Protein AF-A0A2E8CZQ0-F1 (afdb_monomer_lite)

Radius of gyration: 16.83 Å; chains: 1; bounding box: 40×36×44 Å

pLDDT: mean 77.82, std 23.92, range [21.58, 97.25]

Sequence (139 aa):
KIWGGGRDVKMARDLGLERFHAQPKWEIPAERVLERLPRASAIIVDQSEPFLGLAERRLERFATRVTLVQARLQDDWSDGLTRQPTSIVSMSAIHHLDPHEKTRLYLQAFDCLDEQGLFVNGDKVRDSDTDKYLTYLQN

Structure (mmCIF, N/CA/C/O backbone):
data_AF-A0A2E8CZQ0-F1
#
_entry.id   AF-A0A2E8CZQ0-F1
#
loop_
_atom_site.group_PDB
_atom_site.id
_atom_site.type_symbol
_atom_site.label_atom_id
_atom_site.label_alt_id
_atom_site.label_comp_id
_atom_site.label_asym_id
_atom_site.label_entity_id
_atom_site.label_seq_id
_atom_site.pdbx_PDB_ins_code
_atom_site.Cartn_x
_atom_site.Cartn_y
_atom_site.Cartn_z
_atom_site.occupancy
_atom_site.B_iso_or_equiv
_atom_site.auth_seq_id
_atom_site.auth_comp_id
_atom_site.auth_asym_id
_atom_site.auth_atom_id
_atom_site.pdbx_PDB_model_num
ATOM 1 N N . LYS A 1 1 ? -13.766 1.548 -16.956 1.00 37.75 1 LYS A N 1
ATOM 2 C CA . LYS A 1 1 ? -13.095 1.390 -18.274 1.00 37.75 1 LYS A CA 1
ATOM 3 C C . LYS A 1 1 ? -13.388 2.592 -19.168 1.00 37.75 1 LYS A C 1
ATOM 5 O O . LYS A 1 1 ? -14.455 2.601 -19.756 1.00 37.75 1 LYS A O 1
ATOM 10 N N . ILE A 1 2 ? -12.456 3.545 -19.279 1.00 25.97 2 ILE A N 1
ATOM 11 C CA . ILE A 1 2 ? -12.127 4.290 -20.511 1.00 25.97 2 ILE A CA 1
ATOM 12 C C . ILE A 1 2 ? -10.696 4.831 -20.318 1.00 25.97 2 ILE A C 1
ATOM 14 O O . ILE A 1 2 ? -10.431 5.465 -19.302 1.00 25.97 2 ILE A O 1
ATOM 18 N N . TRP A 1 3 ? -9.783 4.549 -21.248 1.00 33.19 3 TRP A N 1
ATOM 19 C CA . TRP A 1 3 ? -8.500 5.250 -21.393 1.00 33.19 3 TRP A CA 1
ATOM 20 C C . TRP A 1 3 ? -8.633 6.175 -22.605 1.00 33.19 3 TRP A C 1
ATOM 22 O O . TRP A 1 3 ? -9.090 5.732 -23.657 1.00 33.19 3 TRP A O 1
ATOM 32 N N . GLY A 1 4 ? -8.241 7.441 -22.464 1.00 22.95 4 GLY A N 1
ATOM 33 C CA . GLY A 1 4 ? -8.238 8.420 -23.548 1.00 22.95 4 GLY A CA 1
ATOM 34 C C . GLY A 1 4 ? -7.047 9.359 -23.413 1.00 22.95 4 GLY A C 1
ATOM 35 O O . GLY A 1 4 ? -6.956 10.110 -22.447 1.00 22.95 4 GLY A O 1
ATOM 36 N N . GLY A 1 5 ? -6.131 9.297 -24.382 1.00 34.81 5 GLY A N 1
ATOM 37 C CA . GLY A 1 5 ? -5.103 10.311 -24.583 1.00 34.81 5 GLY A CA 1
ATOM 38 C C . GLY A 1 5 ? -5.740 11.605 -25.087 1.00 34.81 5 GLY A C 1
ATOM 39 O O . GLY A 1 5 ? -6.498 11.602 -26.054 1.00 34.81 5 GLY A O 1
ATOM 40 N N . GLY A 1 6 ? -5.436 12.711 -24.418 1.00 21.58 6 GLY A N 1
ATOM 41 C CA . GLY A 1 6 ? -5.960 14.033 -24.728 1.00 21.58 6 GLY A CA 1
ATOM 42 C C . GLY A 1 6 ? -5.473 15.025 -23.682 1.00 21.58 6 GLY A C 1
ATOM 43 O O . GLY A 1 6 ? -5.487 14.738 -22.491 1.00 21.58 6 GLY A O 1
ATOM 44 N N . ARG A 1 7 ? -4.967 16.160 -24.153 1.00 30.22 7 ARG A N 1
ATOM 45 C CA . ARG A 1 7 ? -4.429 17.268 -23.359 1.00 30.22 7 ARG A CA 1
ATOM 46 C C . ARG A 1 7 ? -5.432 17.738 -22.291 1.00 30.22 7 ARG A C 1
ATOM 48 O O . ARG A 1 7 ? -6.619 17.828 -22.578 1.00 30.22 7 ARG A O 1
ATOM 55 N N . ASP A 1 8 ? -4.889 18.088 -21.125 1.00 28.84 8 ASP A N 1
ATOM 56 C CA . ASP A 1 8 ? -5.515 18.748 -19.970 1.00 28.84 8 ASP A CA 1
ATOM 57 C C . ASP A 1 8 ? -6.692 18.044 -19.267 1.00 28.84 8 ASP A C 1
ATOM 59 O O . ASP A 1 8 ? -7.844 18.124 -19.682 1.00 28.84 8 ASP A O 1
ATOM 63 N N . VAL A 1 9 ? -6.417 17.530 -18.058 1.00 22.58 9 VAL A N 1
ATOM 64 C CA . VAL A 1 9 ? -7.378 17.565 -16.943 1.00 22.58 9 VAL A CA 1
ATOM 65 C C . VAL A 1 9 ? -6.714 18.267 -15.760 1.00 22.58 9 VAL A C 1
ATOM 67 O O . VAL A 1 9 ? -5.707 17.820 -15.213 1.00 22.58 9 VAL A O 1
ATOM 70 N N . LYS A 1 10 ? -7.291 19.416 -15.403 1.00 24.84 10 LYS A N 1
ATOM 71 C CA . LYS A 1 10 ? -6.956 20.230 -14.236 1.00 24.84 10 LYS A CA 1
ATOM 72 C C . LYS A 1 10 ? -7.671 19.726 -12.975 1.00 24.84 10 LYS A C 1
ATOM 74 O O . LYS A 1 10 ? -8.756 19.169 -13.055 1.00 24.84 10 LYS A O 1
ATOM 79 N N . MET A 1 11 ? -7.111 20.167 -11.845 1.00 22.98 11 MET A N 1
ATOM 80 C CA . MET A 1 11 ? -7.715 20.367 -10.516 1.00 22.98 11 MET A CA 1
ATOM 81 C C . MET A 1 11 ? -7.647 19.209 -9.514 1.00 22.98 11 MET A C 1
ATOM 83 O O . MET A 1 11 ? -8.634 18.556 -9.208 1.00 22.98 11 MET A O 1
ATOM 87 N N . ALA A 1 12 ? -6.507 19.142 -8.823 1.00 25.86 12 ALA A N 1
ATOM 88 C CA . ALA A 1 12 ? -6.499 18.968 -7.373 1.00 25.86 12 ALA A CA 1
ATOM 89 C C . ALA A 1 12 ? -6.867 20.313 -6.703 1.00 25.86 12 ALA A C 1
ATOM 91 O O . ALA A 1 12 ? -6.014 21.017 -6.171 1.00 25.86 12 ALA A O 1
ATOM 92 N N . ARG A 1 13 ? -8.132 20.733 -6.806 1.00 24.02 13 ARG A N 1
ATOM 93 C CA . ARG A 1 13 ? -8.710 21.770 -5.937 1.00 24.02 13 ARG A CA 1
ATOM 94 C C . ARG A 1 13 ? -9.643 21.026 -4.992 1.00 24.02 13 ARG A C 1
ATOM 96 O O . ARG A 1 13 ? -10.722 20.658 -5.422 1.00 24.02 13 ARG A O 1
ATOM 103 N N . ASP A 1 14 ? -9.110 20.670 -3.821 1.00 27.30 14 ASP A N 1
ATOM 104 C CA . ASP A 1 14 ? -9.825 20.460 -2.537 1.00 27.30 14 ASP A CA 1
ATOM 105 C C . ASP A 1 14 ? -9.027 19.620 -1.526 1.00 27.30 14 ASP A C 1
ATOM 107 O O . ASP A 1 14 ? -9.400 19.512 -0.361 1.00 27.30 14 ASP A O 1
ATOM 111 N N . LEU A 1 15 ? -7.844 19.125 -1.895 1.00 31.38 15 LEU A N 1
ATOM 112 C CA . LEU A 1 15 ? -6.842 18.708 -0.917 1.00 31.38 15 LEU A CA 1
ATOM 113 C C . LEU A 1 15 ? -5.855 19.862 -0.760 1.00 31.38 15 LEU A C 1
ATOM 115 O O . LEU A 1 15 ? -4.986 20.018 -1.609 1.00 31.38 15 LEU A O 1
ATOM 119 N N . GLY A 1 16 ? -6.015 20.700 0.269 1.00 25.72 16 GLY A N 1
ATOM 120 C CA . GLY A 1 16 ? -5.163 21.863 0.574 1.00 25.72 16 GLY A CA 1
ATOM 121 C C . GLY A 1 16 ? -3.678 21.529 0.799 1.00 25.72 16 GLY A C 1
ATOM 122 O O . GLY A 1 16 ? -3.159 21.642 1.906 1.00 25.72 16 GLY A O 1
ATOM 123 N N . LEU A 1 17 ? -2.986 21.106 -0.255 1.00 32.47 17 LEU A N 1
ATOM 124 C CA . LEU A 1 17 ? -1.580 20.729 -0.305 1.00 32.47 17 LEU A CA 1
ATOM 125 C C . LEU A 1 17 ? -0.850 21.729 -1.211 1.00 32.47 17 LEU A C 1
ATOM 127 O O . LEU A 1 17 ? -0.395 21.403 -2.300 1.00 32.47 17 LEU A O 1
ATOM 131 N N . GLU A 1 18 ? -0.721 22.972 -0.744 1.00 28.02 18 GLU A N 1
ATOM 132 C CA . GLU A 1 18 ? 0.014 24.050 -1.433 1.00 28.02 18 GLU A CA 1
ATOM 133 C C . GLU A 1 18 ? 1.550 23.909 -1.368 1.00 28.02 18 GLU A C 1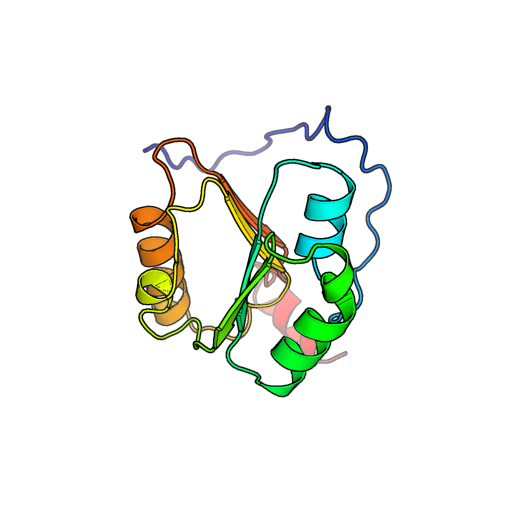
ATOM 135 O O . GLU A 1 18 ? 2.288 24.847 -1.662 1.00 28.02 18 GLU A O 1
ATOM 140 N N . ARG A 1 19 ? 2.086 22.750 -0.976 1.00 30.36 19 ARG A N 1
ATOM 141 C CA . ARG A 1 19 ? 3.536 22.542 -0.894 1.00 30.36 19 ARG A CA 1
ATOM 142 C C . ARG A 1 19 ? 3.929 21.215 -1.518 1.00 30.36 19 ARG A C 1
ATOM 144 O O . ARG A 1 19 ? 3.842 20.169 -0.882 1.00 30.36 19 ARG A O 1
ATOM 151 N N . PHE A 1 20 ? 4.432 21.284 -2.749 1.00 30.25 20 PHE A N 1
ATOM 152 C CA . PHE A 1 20 ? 5.211 20.206 -3.348 1.00 30.25 20 PHE A CA 1
ATOM 153 C C . PHE A 1 20 ? 6.573 20.157 -2.640 1.00 30.25 20 PHE A C 1
ATOM 155 O O . PHE A 1 20 ? 7.523 20.838 -3.017 1.00 30.25 20 PHE A O 1
ATOM 162 N N . HIS A 1 21 ? 6.640 19.418 -1.534 1.00 29.72 21 HIS A N 1
ATOM 163 C CA . HIS A 1 21 ? 7.900 19.065 -0.889 1.00 29.72 21 HIS A CA 1
ATOM 164 C C . HIS A 1 21 ? 8.385 17.771 -1.538 1.00 29.72 21 HIS A C 1
ATOM 166 O O . HIS A 1 21 ? 7.680 16.763 -1.456 1.00 29.72 21 HIS A O 1
ATOM 172 N N . ALA A 1 22 ? 9.563 17.792 -2.169 1.00 30.69 22 ALA A N 1
ATOM 173 C CA . ALA A 1 22 ? 10.263 16.568 -2.541 1.00 30.69 22 ALA A CA 1
ATOM 174 C C . ALA A 1 22 ? 10.443 15.744 -1.261 1.00 30.69 22 ALA A C 1
ATOM 176 O O . ALA A 1 22 ? 11.193 16.131 -0.365 1.00 30.69 22 ALA A O 1
ATOM 177 N N . GLN A 1 23 ? 9.657 14.678 -1.127 1.00 38.69 23 GLN A N 1
ATOM 178 C CA . GLN A 1 23 ? 9.641 13.883 0.090 1.00 38.69 23 GLN A CA 1
ATOM 179 C C . GLN A 1 23 ? 10.989 13.153 0.176 1.00 38.69 23 GLN A C 1
ATOM 181 O O . GLN A 1 23 ? 11.386 12.504 -0.800 1.00 38.69 23 GLN A O 1
ATOM 186 N N . PRO A 1 24 ? 11.727 13.240 1.296 1.00 36.78 24 PRO A N 1
ATOM 187 C CA . PRO A 1 24 ? 12.849 12.339 1.507 1.00 36.78 24 PRO A CA 1
ATOM 188 C C . PRO A 1 24 ? 12.330 10.899 1.401 1.00 36.78 24 PRO A C 1
ATOM 190 O O . PRO A 1 24 ? 11.212 10.625 1.834 1.00 36.78 24 PRO A O 1
ATOM 193 N N . LYS A 1 25 ? 13.147 9.971 0.877 1.00 47.53 25 LYS A N 1
ATOM 194 C CA . LYS A 1 25 ? 12.822 8.533 0.693 1.00 47.53 25 LYS A CA 1
ATOM 195 C C . LYS A 1 25 ? 12.280 7.815 1.951 1.00 47.53 25 LYS A C 1
ATOM 197 O O . LYS A 1 25 ? 11.928 6.647 1.885 1.00 47.53 25 LYS A O 1
ATOM 202 N N . TRP A 1 26 ? 12.250 8.501 3.089 1.00 47.78 26 TRP A N 1
ATOM 203 C CA . TRP A 1 26 ? 11.970 7.995 4.423 1.00 47.78 26 TRP A CA 1
ATOM 204 C C . TRP A 1 26 ? 10.668 8.541 5.030 1.00 47.78 26 TRP A C 1
ATOM 206 O O . TRP A 1 26 ? 10.317 8.131 6.134 1.00 47.78 26 TRP A O 1
ATOM 216 N N . GLU A 1 27 ? 9.971 9.492 4.390 1.00 58.16 27 GLU A N 1
ATOM 217 C CA . GLU A 1 27 ? 8.649 9.933 4.861 1.00 58.16 27 GLU A CA 1
ATOM 218 C C . GLU A 1 27 ? 7.589 8.919 4.429 1.00 58.16 27 GLU A C 1
ATOM 220 O O . GLU A 1 27 ? 7.420 8.650 3.244 1.00 58.16 27 GLU A O 1
ATOM 225 N N . ILE A 1 28 ? 6.903 8.324 5.407 1.00 65.88 28 ILE A N 1
ATOM 226 C CA . ILE A 1 28 ? 5.907 7.282 5.167 1.00 65.88 28 ILE A CA 1
ATOM 227 C C . ILE A 1 28 ? 4.578 7.986 4.872 1.00 65.88 28 ILE A C 1
ATOM 229 O O . ILE A 1 28 ? 4.021 8.597 5.789 1.00 65.88 28 ILE A O 1
ATOM 233 N N . PRO A 1 29 ? 4.013 7.893 3.652 1.00 80.25 29 PRO A N 1
ATOM 234 C CA . PRO A 1 29 ? 2.742 8.545 3.323 1.00 80.25 29 PRO A CA 1
ATOM 235 C C . PRO A 1 29 ? 1.617 8.163 4.292 1.00 80.25 29 PRO A C 1
ATOM 237 O O . PRO A 1 29 ? 0.762 8.986 4.622 1.00 80.25 29 PRO A O 1
ATOM 240 N N . ALA A 1 30 ? 1.664 6.932 4.810 1.00 87.25 30 ALA A N 1
ATOM 241 C CA . ALA A 1 30 ? 0.729 6.435 5.806 1.00 87.25 30 ALA A CA 1
ATOM 242 C C . ALA A 1 30 ? 0.703 7.276 7.091 1.00 87.25 30 ALA A C 1
ATOM 244 O O . ALA A 1 30 ? -0.377 7.485 7.628 1.00 87.25 30 ALA A O 1
ATOM 245 N N . GLU A 1 31 ? 1.833 7.814 7.565 1.00 90.75 31 GLU A N 1
ATOM 246 C CA . GLU A 1 31 ? 1.857 8.650 8.775 1.00 90.75 31 GLU A CA 1
ATOM 247 C C . GLU A 1 31 ? 0.944 9.869 8.607 1.00 90.75 31 GLU A C 1
ATOM 249 O O . GLU A 1 31 ? 0.052 10.108 9.417 1.00 90.75 31 GLU A O 1
ATOM 254 N N . ARG A 1 32 ? 1.094 10.592 7.492 1.00 90.06 32 ARG A N 1
ATOM 255 C CA . ARG A 1 32 ? 0.298 11.791 7.187 1.00 90.06 32 ARG A CA 1
ATOM 256 C C . ARG A 1 32 ? -1.184 11.494 7.013 1.00 90.06 32 ARG A C 1
ATOM 258 O O . ARG A 1 32 ? -2.015 12.334 7.365 1.00 90.06 32 ARG A O 1
ATOM 265 N N . VAL A 1 33 ? -1.504 10.334 6.446 1.00 89.50 33 VAL A N 1
ATOM 266 C CA . VAL A 1 33 ? -2.880 9.848 6.298 1.00 89.50 33 VAL A CA 1
ATOM 267 C C . VAL A 1 33 ? -3.474 9.540 7.672 1.00 89.50 33 VAL A C 1
ATOM 269 O O . VAL A 1 33 ? -4.559 10.024 7.987 1.00 89.50 33 VAL A O 1
ATOM 272 N N . LEU A 1 34 ? -2.757 8.792 8.511 1.00 91.19 34 LEU A N 1
ATOM 273 C CA . LEU A 1 34 ? -3.220 8.383 9.838 1.00 91.19 34 LEU A CA 1
ATOM 2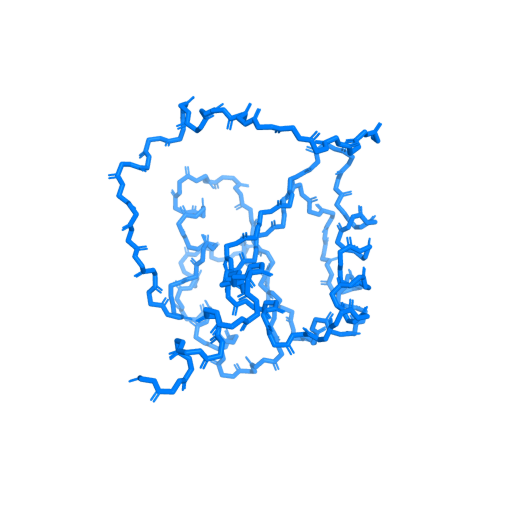74 C C . LEU A 1 34 ? -3.391 9.571 10.797 1.00 91.19 34 LEU A C 1
ATOM 276 O O . LEU A 1 34 ? -4.326 9.550 11.603 1.00 91.19 34 LEU A O 1
ATOM 280 N N . GLU A 1 35 ? -2.549 10.606 10.672 1.00 93.00 35 GLU A N 1
ATOM 281 C CA . GLU A 1 35 ? -2.679 11.890 11.381 1.00 93.00 35 GLU A CA 1
ATOM 282 C C . GLU A 1 35 ? -3.954 12.647 10.996 1.00 93.00 35 GLU A C 1
ATOM 284 O O . GLU A 1 35 ? -4.652 13.168 11.863 1.00 93.00 35 GLU A O 1
ATOM 289 N N . ARG A 1 36 ? -4.264 12.725 9.695 1.00 94.06 36 ARG A N 1
ATOM 290 C CA . ARG A 1 36 ? -5.393 13.520 9.181 1.00 94.06 36 ARG A CA 1
ATOM 291 C C . ARG A 1 36 ? -6.734 12.805 9.262 1.00 94.06 36 ARG A C 1
ATOM 293 O O . ARG A 1 36 ? -7.764 13.467 9.343 1.00 94.06 36 ARG A O 1
ATOM 300 N N . LEU A 1 37 ? -6.734 11.475 9.206 1.00 91.69 37 LEU A N 1
ATOM 301 C CA . LEU A 1 37 ? -7.939 10.651 9.144 1.00 91.69 37 LEU A CA 1
ATOM 302 C C . LEU A 1 37 ? -7.980 9.712 10.358 1.00 91.69 37 LEU A C 1
ATOM 304 O O . LEU A 1 37 ? -7.475 8.595 10.270 1.00 91.69 37 LEU A O 1
ATOM 308 N N . PRO A 1 38 ? -8.606 10.100 11.487 1.00 90.12 38 PRO A N 1
ATOM 309 C CA . PRO A 1 38 ? -8.557 9.345 12.748 1.00 90.12 38 PRO A CA 1
ATOM 310 C C . PRO A 1 38 ? -9.140 7.926 12.694 1.00 90.12 38 PRO A C 1
ATOM 312 O O . PRO A 1 38 ? -8.864 7.115 13.572 1.00 90.12 38 PRO A O 1
ATOM 315 N N . ARG A 1 39 ? -9.954 7.624 11.677 1.00 91.19 39 ARG A N 1
ATOM 316 C CA . ARG A 1 39 ? -10.569 6.303 11.463 1.00 91.19 39 ARG A CA 1
ATOM 317 C C . ARG A 1 39 ? -9.867 5.464 10.394 1.00 91.19 39 ARG A C 1
ATOM 319 O O . ARG A 1 39 ? -10.250 4.319 10.187 1.00 91.19 39 ARG A O 1
ATOM 326 N N . ALA A 1 40 ? -8.871 6.014 9.700 1.00 92.56 40 ALA A N 1
ATOM 327 C CA . ALA A 1 40 ? -8.117 5.250 8.714 1.00 92.56 40 ALA A CA 1
ATOM 328 C C . ALA A 1 40 ? -7.234 4.211 9.415 1.00 92.56 40 ALA A C 1
ATOM 330 O O . ALA A 1 40 ? -6.716 4.461 10.497 1.00 92.56 40 ALA A O 1
ATOM 331 N N . SER A 1 41 ? -6.989 3.077 8.786 1.00 94.31 41 SER A N 1
ATOM 332 C CA . SER A 1 41 ? -5.858 2.211 9.131 1.00 94.31 41 SER A CA 1
ATOM 333 C C . SER A 1 41 ? -4.971 2.040 7.907 1.00 94.31 41 SER A C 1
ATOM 335 O O . SER A 1 41 ? -5.388 2.362 6.791 1.00 94.31 41 SER A O 1
ATOM 337 N N . ALA A 1 42 ? -3.744 1.587 8.113 1.00 94.00 42 ALA A N 1
ATOM 338 C CA . ALA A 1 42 ? -2.757 1.405 7.063 1.00 94.00 42 ALA A CA 1
ATOM 339 C C . ALA A 1 42 ? -2.191 -0.013 7.117 1.00 94.00 42 ALA A C 1
ATOM 341 O O . ALA A 1 42 ? -1.941 -0.549 8.194 1.00 94.00 42 ALA A O 1
ATOM 342 N N . ILE A 1 43 ? -1.978 -0.591 5.941 1.00 94.75 43 ILE A N 1
ATOM 343 C CA . ILE A 1 43 ? -1.161 -1.786 5.767 1.00 94.75 43 ILE A CA 1
ATOM 344 C C . ILE A 1 43 ? 0.091 -1.314 5.030 1.00 94.75 43 ILE A C 1
ATOM 346 O O . ILE A 1 43 ? -0.023 -0.723 3.956 1.00 94.75 43 ILE A O 1
ATOM 350 N N . ILE A 1 44 ? 1.263 -1.494 5.633 1.00 94.38 44 ILE A N 1
ATOM 351 C CA . ILE A 1 44 ? 2.551 -1.161 5.024 1.00 94.38 44 ILE A CA 1
ATOM 352 C C . ILE A 1 44 ? 3.109 -2.435 4.409 1.00 94.38 44 ILE A C 1
ATOM 354 O O . ILE A 1 44 ? 3.332 -3.406 5.126 1.00 94.38 44 ILE A O 1
ATOM 358 N N . VAL A 1 45 ? 3.329 -2.416 3.098 1.00 93.12 45 VAL A N 1
ATOM 359 C CA . VAL A 1 45 ? 3.933 -3.521 2.354 1.00 93.12 45 VAL A CA 1
ATOM 360 C C . VAL A 1 45 ? 5.320 -3.084 1.905 1.00 93.12 45 VAL A C 1
ATOM 362 O O . VAL A 1 45 ? 5.440 -2.096 1.182 1.00 93.12 45 VAL A O 1
ATOM 365 N N . ASP A 1 46 ? 6.358 -3.791 2.341 1.00 91.62 46 ASP A N 1
ATOM 366 C CA . ASP A 1 46 ? 7.734 -3.562 1.888 1.00 91.62 46 ASP A CA 1
ATOM 367 C C . ASP A 1 46 ? 8.537 -4.867 1.972 1.00 91.62 46 ASP A C 1
ATOM 369 O O . ASP A 1 46 ? 8.293 -5.705 2.837 1.00 91.62 46 ASP A O 1
ATOM 373 N N . GLN A 1 47 ? 9.513 -5.055 1.087 1.00 91.38 47 GLN A N 1
ATOM 374 C CA . GLN A 1 47 ? 10.388 -6.231 1.118 1.00 91.38 47 GLN A CA 1
ATOM 375 C C . GLN A 1 47 ? 11.500 -6.105 2.167 1.00 91.38 47 GLN A C 1
ATOM 377 O O . GLN A 1 47 ? 12.078 -7.104 2.599 1.00 91.38 47 GLN A O 1
ATOM 382 N N . SER A 1 48 ? 11.844 -4.870 2.534 1.00 88.94 48 SER A N 1
ATOM 383 C CA . SER A 1 48 ? 12.985 -4.544 3.368 1.00 88.94 48 SER A CA 1
ATOM 384 C C . SER A 1 48 ? 12.597 -4.531 4.838 1.00 88.94 48 SER A C 1
ATOM 386 O O . SER A 1 48 ? 11.981 -3.593 5.345 1.00 88.94 48 SER A O 1
ATOM 388 N N . GLU A 1 49 ? 13.033 -5.564 5.550 1.00 90.94 49 GLU A N 1
ATOM 389 C CA . GLU A 1 49 ? 12.891 -5.677 7.000 1.00 90.94 49 GLU A CA 1
ATOM 390 C C . GLU A 1 49 ? 13.406 -4.425 7.754 1.00 90.94 49 GLU A C 1
ATOM 392 O O . GLU A 1 49 ? 12.682 -3.919 8.615 1.00 90.94 49 GLU A O 1
ATOM 397 N N . PRO A 1 50 ? 14.558 -3.808 7.397 1.00 87.50 50 PRO A N 1
ATOM 398 C CA . PRO A 1 50 ? 14.962 -2.529 7.985 1.00 87.50 50 PRO A CA 1
ATOM 399 C C . PRO A 1 50 ? 13.949 -1.386 7.808 1.00 87.50 50 PRO A C 1
ATOM 401 O O . PRO A 1 50 ? 13.759 -0.592 8.735 1.00 87.50 50 PRO A O 1
ATOM 404 N N . PHE A 1 51 ? 13.300 -1.280 6.641 1.00 85.88 51 PHE A N 1
ATOM 405 C CA . PHE A 1 51 ? 12.275 -0.257 6.402 1.00 85.88 51 PHE A CA 1
ATOM 406 C C . PHE A 1 51 ? 11.004 -0.546 7.193 1.00 85.88 51 PHE A C 1
ATOM 408 O O . PHE A 1 51 ? 10.441 0.381 7.775 1.00 85.88 51 PHE A O 1
ATOM 415 N N . LEU A 1 52 ? 10.585 -1.809 7.281 1.00 88.75 52 LEU A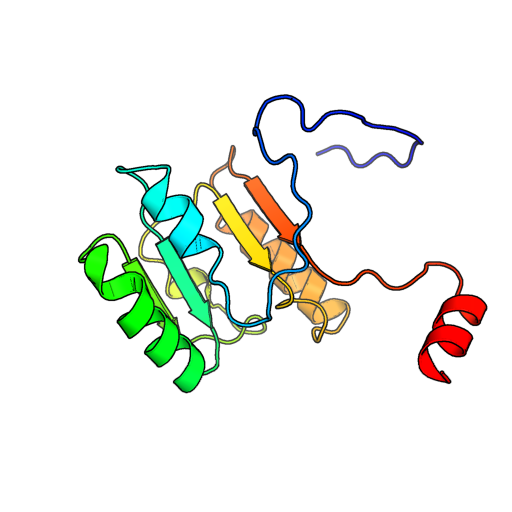 N 1
ATOM 416 C CA . LEU A 1 52 ? 9.450 -2.195 8.118 1.00 88.75 52 LEU A CA 1
ATOM 417 C C . LEU A 1 52 ? 9.715 -1.895 9.594 1.00 88.75 52 LEU A C 1
ATOM 419 O O . LEU A 1 52 ? 8.859 -1.306 10.244 1.00 88.75 52 LEU A O 1
ATOM 423 N N . GLY A 1 53 ? 10.920 -2.168 10.103 1.00 90.44 53 GLY A N 1
ATOM 424 C CA . GLY A 1 53 ? 11.295 -1.799 11.470 1.00 90.44 53 GLY A CA 1
ATOM 425 C C . GLY A 1 53 ? 11.325 -0.281 11.704 1.00 90.44 53 GLY A C 1
ATOM 426 O O . GLY A 1 53 ? 11.012 0.195 12.796 1.00 90.44 53 GLY A O 1
ATOM 427 N N . LEU A 1 54 ? 11.679 0.520 10.691 1.00 89.62 54 LEU A N 1
ATOM 428 C CA . LEU A 1 54 ? 11.539 1.979 10.764 1.00 89.62 54 LEU A CA 1
ATOM 429 C C . LEU A 1 54 ? 10.064 2.404 10.774 1.00 89.62 54 LEU A C 1
ATOM 431 O O . LEU A 1 54 ? 9.696 3.290 11.549 1.00 89.62 54 LEU A O 1
ATOM 435 N N . ALA A 1 55 ? 9.234 1.783 9.934 1.00 88.88 55 ALA A N 1
ATOM 436 C CA . ALA A 1 55 ? 7.803 2.044 9.870 1.00 88.88 55 ALA A CA 1
ATOM 437 C C . ALA A 1 55 ? 7.102 1.701 11.183 1.00 88.88 55 ALA A C 1
ATOM 439 O O . ALA A 1 55 ? 6.327 2.518 11.672 1.00 88.88 55 ALA A O 1
ATOM 440 N N . GLU A 1 56 ? 7.441 0.565 11.789 1.00 93.25 56 GLU A N 1
ATOM 441 C CA . GLU A 1 56 ? 6.952 0.141 13.098 1.00 93.25 56 GLU A CA 1
ATOM 442 C C . GLU A 1 56 ? 7.196 1.220 14.156 1.00 93.25 56 GLU A C 1
ATOM 444 O O . GLU A 1 56 ? 6.247 1.760 14.720 1.00 93.25 56 GLU A O 1
ATOM 449 N N . ARG A 1 57 ? 8.460 1.626 14.349 1.00 93.69 57 ARG A N 1
ATOM 450 C CA . ARG A 1 57 ? 8.827 2.648 15.344 1.00 93.69 57 ARG A CA 1
ATOM 451 C C . ARG A 1 57 ? 8.164 3.995 15.074 1.00 93.69 57 ARG A C 1
ATOM 453 O O . ARG A 1 57 ? 7.727 4.678 15.994 1.00 93.69 57 ARG A O 1
ATOM 460 N N . ARG A 1 58 ? 8.100 4.415 13.809 1.00 91.06 58 ARG A N 1
ATOM 461 C CA . ARG A 1 58 ? 7.549 5.727 13.437 1.00 91.06 58 ARG A CA 1
ATOM 462 C C . ARG A 1 58 ? 6.029 5.781 13.598 1.00 91.06 58 ARG A C 1
ATOM 464 O O . ARG A 1 58 ? 5.482 6.833 13.937 1.00 91.06 58 ARG A O 1
ATOM 471 N N . LEU A 1 59 ? 5.355 4.660 13.353 1.00 92.62 59 LEU A N 1
ATOM 472 C CA . LEU A 1 59 ? 3.901 4.551 13.366 1.00 92.62 59 LEU A CA 1
ATOM 473 C C . LEU A 1 59 ? 3.335 3.940 14.659 1.00 92.62 59 LEU A C 1
ATOM 475 O O . LEU A 1 59 ? 2.115 3.850 14.784 1.00 92.62 59 LEU A O 1
ATOM 479 N N . GLU A 1 60 ? 4.179 3.592 15.634 1.00 95.69 60 GLU A N 1
ATOM 480 C CA . GLU A 1 60 ? 3.799 2.981 16.918 1.00 95.69 60 GLU A CA 1
ATOM 481 C C . GLU A 1 60 ? 2.638 3.720 17.608 1.00 95.69 60 GLU A C 1
ATOM 483 O O . GLU A 1 60 ? 1.691 3.103 18.096 1.00 95.69 60 GLU A O 1
ATOM 488 N N . ARG A 1 61 ? 2.638 5.060 17.554 1.00 95.56 61 ARG A N 1
ATOM 489 C CA . ARG A 1 61 ? 1.586 5.912 18.143 1.00 95.56 61 ARG A CA 1
ATOM 490 C C . ARG A 1 61 ? 0.179 5.700 17.566 1.00 95.56 61 ARG A C 1
ATOM 492 O O . ARG A 1 61 ? -0.790 6.175 18.152 1.00 95.56 61 ARG A O 1
ATOM 499 N N . PHE A 1 62 ? 0.050 5.024 16.424 1.00 93.44 62 PHE A N 1
ATOM 500 C CA . PHE A 1 62 ? -1.236 4.672 15.815 1.00 93.44 62 PHE A CA 1
ATOM 501 C C . PHE A 1 62 ? -1.734 3.276 16.227 1.00 93.44 62 PHE A C 1
ATOM 503 O O . PHE A 1 62 ? -2.845 2.896 15.847 1.00 93.44 62 PHE A O 1
ATOM 510 N N . ALA A 1 63 ? -0.959 2.549 17.041 1.00 92.00 63 ALA A N 1
ATOM 511 C CA . ALA A 1 63 ? -1.310 1.274 17.657 1.00 92.00 63 ALA A CA 1
ATOM 512 C C . ALA A 1 63 ? -1.897 0.269 16.645 1.00 92.00 63 ALA A C 1
ATOM 514 O O . ALA A 1 63 ? -1.329 0.028 15.582 1.00 92.00 63 ALA A O 1
ATOM 515 N N . THR A 1 64 ? -3.072 -0.287 16.940 1.00 93.81 64 THR A N 1
ATOM 516 C CA . THR A 1 64 ? -3.746 -1.319 16.135 1.00 93.81 64 THR A CA 1
ATOM 517 C C . THR A 1 64 ? -4.218 -0.842 14.757 1.00 93.81 64 THR A C 1
ATOM 519 O O . THR A 1 64 ? -4.750 -1.636 13.983 1.00 93.81 64 THR A O 1
ATOM 522 N N . ARG A 1 65 ? -4.038 0.442 14.413 1.00 93.38 65 ARG A N 1
ATOM 523 C CA . ARG A 1 65 ? -4.392 0.993 13.095 1.00 93.38 65 ARG A CA 1
ATOM 524 C C . ARG A 1 65 ? -3.328 0.723 12.030 1.00 93.38 65 ARG A C 1
ATOM 526 O O . ARG A 1 65 ? -3.519 1.150 10.892 1.00 93.38 65 ARG A O 1
ATOM 533 N N . VAL A 1 66 ? -2.223 0.065 12.371 1.00 93.06 66 VAL A N 1
ATOM 534 C CA . VAL A 1 66 ? -1.118 -0.214 11.449 1.00 93.06 66 VAL A CA 1
ATOM 535 C C . VAL A 1 66 ? -0.827 -1.705 11.436 1.00 93.06 66 VAL A C 1
ATOM 537 O O . VAL A 1 66 ? -0.700 -2.338 12.479 1.00 93.06 66 VAL A O 1
ATOM 540 N N . THR A 1 67 ? -0.713 -2.264 10.238 1.00 92.19 67 THR A N 1
ATOM 541 C CA . THR A 1 67 ? -0.252 -3.634 10.003 1.00 92.19 67 THR A CA 1
ATOM 542 C C . THR A 1 67 ? 0.941 -3.583 9.061 1.00 92.19 67 THR A C 1
ATOM 544 O O . THR A 1 67 ? 0.951 -2.784 8.127 1.00 92.19 67 THR A O 1
ATOM 547 N N . LEU A 1 68 ? 1.947 -4.415 9.308 1.00 91.81 68 LEU A N 1
ATOM 548 C CA . LEU A 1 68 ? 3.142 -4.519 8.476 1.00 91.81 68 LEU A CA 1
ATOM 549 C C . LEU A 1 68 ? 3.128 -5.872 7.767 1.00 91.81 68 LEU A C 1
ATOM 551 O O . LEU A 1 68 ? 2.857 -6.893 8.394 1.00 91.81 68 LEU A O 1
ATOM 555 N N . VAL A 1 69 ? 3.410 -5.868 6.471 1.00 92.69 69 VAL A N 1
ATOM 556 C CA . VAL A 1 69 ? 3.473 -7.058 5.625 1.00 92.69 69 VAL A CA 1
ATOM 557 C C . VAL A 1 69 ? 4.815 -7.040 4.913 1.00 92.69 69 VAL A C 1
ATOM 559 O O . VAL A 1 69 ? 5.102 -6.133 4.131 1.00 92.69 69 VAL A O 1
ATOM 562 N N . GLN A 1 70 ? 5.641 -8.046 5.187 1.00 93.31 70 GLN A N 1
ATOM 563 C CA . GLN A 1 70 ? 6.891 -8.221 4.466 1.00 93.31 70 GLN A CA 1
ATOM 564 C C . GLN A 1 70 ? 6.640 -8.988 3.176 1.00 93.31 70 GLN A C 1
ATOM 566 O O . GLN A 1 70 ? 6.376 -10.187 3.204 1.00 93.31 70 GLN A O 1
ATOM 571 N N . ALA A 1 71 ? 6.723 -8.291 2.049 1.00 89.12 71 ALA A N 1
ATOM 572 C CA . ALA A 1 71 ? 6.546 -8.888 0.734 1.00 89.12 71 ALA A CA 1
ATOM 573 C C . ALA A 1 71 ? 7.233 -8.045 -0.338 1.00 89.12 71 ALA A C 1
ATOM 575 O O . ALA A 1 71 ? 7.373 -6.827 -0.209 1.00 89.12 71 ALA A O 1
ATOM 576 N N . ARG A 1 72 ? 7.641 -8.696 -1.426 1.00 91.69 72 ARG A N 1
ATOM 577 C CA . ARG A 1 72 ? 8.114 -7.998 -2.620 1.00 91.69 72 ARG A CA 1
ATOM 578 C C . ARG A 1 72 ? 6.924 -7.587 -3.474 1.00 91.69 72 ARG A C 1
ATOM 580 O O . ARG A 1 72 ? 5.938 -8.312 -3.563 1.00 91.69 72 ARG A O 1
ATOM 587 N N . LEU A 1 73 ? 7.046 -6.458 -4.169 1.00 91.56 73 LEU A N 1
ATOM 588 C CA . LEU A 1 73 ? 6.007 -5.995 -5.100 1.00 91.56 73 LEU A CA 1
ATOM 589 C C . LEU A 1 73 ? 5.863 -6.903 -6.335 1.00 91.56 73 LEU A C 1
ATOM 591 O O . LEU A 1 73 ? 4.867 -6.814 -7.044 1.00 91.56 73 LEU A O 1
ATOM 595 N N . GLN A 1 74 ? 6.861 -7.751 -6.600 1.00 92.25 74 GLN A N 1
ATOM 596 C CA . GLN A 1 74 ? 6.849 -8.762 -7.660 1.00 92.25 74 GLN A CA 1
ATOM 597 C C . GLN A 1 74 ? 6.053 -10.032 -7.318 1.00 92.25 74 GLN A C 1
ATOM 599 O O . GLN A 1 74 ? 5.722 -10.793 -8.236 1.00 92.25 74 GLN A O 1
ATOM 604 N N . ASP A 1 75 ? 5.815 -10.268 -6.025 1.00 91.44 75 ASP A N 1
ATOM 605 C CA . ASP A 1 75 ? 5.198 -11.479 -5.481 1.00 91.44 75 ASP A CA 1
ATOM 606 C C . ASP A 1 75 ? 3.705 -11.240 -5.171 1.00 91.44 75 ASP A C 1
ATOM 608 O O . ASP A 1 75 ? 3.200 -10.125 -5.305 1.00 91.44 75 ASP A O 1
ATOM 612 N N . ASP A 1 76 ? 2.993 -12.266 -4.696 1.00 91.81 76 ASP A N 1
ATOM 613 C CA . ASP A 1 76 ? 1.564 -12.193 -4.359 1.00 91.81 76 ASP A CA 1
ATOM 614 C C . ASP A 1 76 ? 1.302 -11.500 -2.997 1.00 91.81 76 ASP A C 1
ATOM 616 O O . ASP A 1 76 ? 0.728 -12.058 -2.066 1.00 91.81 76 ASP A O 1
ATOM 620 N N . TRP A 1 77 ? 1.728 -10.240 -2.856 1.00 90.56 77 TRP A N 1
ATOM 621 C CA . TRP A 1 77 ? 1.598 -9.451 -1.616 1.00 90.56 77 TRP A CA 1
ATOM 622 C C . TRP A 1 77 ? 0.149 -9.203 -1.159 1.00 90.56 77 TRP A C 1
ATOM 624 O O . TRP A 1 77 ? -0.080 -8.895 0.014 1.00 90.56 77 TRP A O 1
ATOM 634 N N . SER A 1 78 ? -0.832 -9.335 -2.057 1.00 89.56 78 SER A N 1
ATOM 635 C CA . SER A 1 78 ? -2.260 -9.189 -1.749 1.00 89.56 78 SER A CA 1
ATOM 636 C C . SER A 1 78 ? -2.762 -10.199 -0.714 1.00 89.56 78 SER A C 1
ATOM 638 O O . SER A 1 78 ? -3.685 -9.885 0.034 1.00 89.56 78 SER A O 1
ATOM 640 N N . ASP A 1 79 ? -2.131 -11.369 -0.616 1.00 89.75 79 ASP A N 1
ATOM 641 C CA . ASP A 1 79 ? -2.521 -12.420 0.332 1.00 89.75 79 ASP A CA 1
ATOM 642 C C . ASP A 1 79 ? -2.235 -12.025 1.788 1.00 89.75 79 ASP A C 1
ATOM 644 O O . ASP A 1 79 ? -2.874 -12.512 2.720 1.00 89.75 79 ASP A O 1
ATOM 648 N N . GLY A 1 80 ? -1.293 -11.099 1.994 1.00 85.69 80 GLY A N 1
ATOM 649 C CA . GLY A 1 80 ? -0.985 -10.531 3.305 1.00 85.69 80 GLY A CA 1
ATOM 650 C C . GLY A 1 80 ? -1.955 -9.433 3.750 1.00 85.69 80 GLY A C 1
ATOM 651 O O . GLY A 1 80 ? -1.839 -8.933 4.872 1.00 85.69 80 GLY A O 1
ATOM 652 N N . LEU A 1 81 ? -2.898 -9.014 2.900 1.00 88.56 81 LEU A N 1
ATOM 653 C CA . LEU A 1 81 ? -3.838 -7.951 3.240 1.00 88.56 81 LEU A CA 1
ATOM 654 C C . LEU A 1 81 ? -4.906 -8.476 4.202 1.00 88.56 81 LEU A C 1
ATOM 656 O O . LEU A 1 81 ? -5.728 -9.320 3.866 1.00 88.56 81 LEU A O 1
ATOM 660 N N . THR A 1 82 ? -4.960 -7.902 5.403 1.00 84.44 82 THR A N 1
ATOM 661 C CA . THR A 1 82 ? -5.963 -8.264 6.422 1.00 84.44 82 THR A CA 1
ATOM 662 C C . THR A 1 82 ? -7.372 -7.752 6.106 1.00 84.44 82 THR A C 1
ATOM 664 O O . THR A 1 82 ? -8.328 -8.089 6.804 1.00 84.44 82 THR A O 1
ATOM 667 N N . ARG A 1 83 ? -7.511 -6.905 5.080 1.00 86.69 83 ARG A N 1
ATOM 668 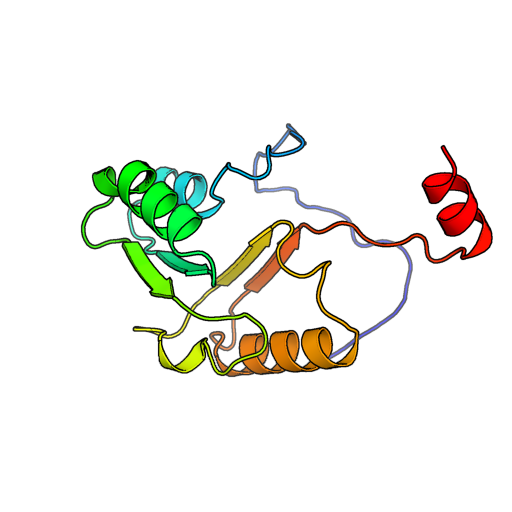C CA . ARG A 1 83 ? -8.767 -6.309 4.609 1.00 86.69 83 ARG A CA 1
ATOM 669 C C . ARG A 1 83 ? -8.602 -5.761 3.194 1.00 86.69 83 ARG A C 1
ATOM 671 O O . ARG A 1 83 ? -7.497 -5.379 2.809 1.00 86.69 83 ARG A O 1
ATOM 678 N N . GLN A 1 84 ? -9.715 -5.626 2.477 1.00 91.75 84 GLN A N 1
ATOM 679 C CA . GLN A 1 84 ? -9.736 -4.978 1.168 1.00 91.75 84 GLN A CA 1
ATOM 680 C C . GLN A 1 84 ? -9.365 -3.483 1.291 1.00 91.75 84 GLN A C 1
ATOM 682 O O . GLN A 1 84 ? -9.979 -2.766 2.092 1.00 91.75 84 GLN A O 1
ATOM 687 N N . PRO A 1 85 ? -8.353 -2.984 0.559 1.00 93.56 85 PRO A N 1
ATOM 688 C CA . PRO A 1 85 ? -7.999 -1.571 0.562 1.00 93.56 85 PRO A CA 1
ATOM 689 C C . PRO A 1 85 ? -9.013 -0.724 -0.216 1.00 93.56 85 PRO A C 1
ATOM 691 O O . PRO A 1 85 ? -9.337 -1.004 -1.364 1.00 93.56 85 PRO A O 1
ATOM 694 N N . THR A 1 86 ? -9.430 0.400 0.368 1.00 95.44 86 THR A N 1
ATOM 695 C CA . THR A 1 86 ? -10.159 1.465 -0.349 1.00 95.44 86 THR A CA 1
ATOM 696 C C . THR A 1 86 ? -9.204 2.404 -1.091 1.00 95.44 86 THR A C 1
ATOM 698 O O . THR A 1 86 ? -9.613 3.257 -1.877 1.00 95.44 86 THR A O 1
ATOM 701 N N . SER A 1 87 ? -7.905 2.334 -0.796 1.00 95.19 87 SER A N 1
ATOM 702 C CA . SER A 1 87 ? -6.873 3.109 -1.478 1.00 95.19 87 SER A CA 1
ATOM 703 C C . SER A 1 87 ? -5.524 2.407 -1.380 1.00 95.19 87 SER A C 1
ATOM 705 O O . SER A 1 87 ? -5.193 1.848 -0.335 1.00 95.19 87 SER A O 1
ATOM 707 N N . ILE A 1 88 ? -4.728 2.499 -2.441 1.00 95.06 88 ILE A N 1
ATOM 708 C CA . ILE A 1 88 ? -3.329 2.071 -2.474 1.00 95.06 88 ILE A CA 1
ATOM 709 C C . ILE A 1 88 ? -2.479 3.293 -2.811 1.00 95.06 88 ILE A C 1
ATOM 711 O O . ILE A 1 88 ? -2.770 4.018 -3.763 1.00 95.06 88 ILE A O 1
ATOM 715 N N . VAL A 1 89 ? -1.435 3.537 -2.020 1.00 92.44 89 VAL A N 1
ATOM 716 C CA . VAL A 1 89 ? -0.525 4.672 -2.206 1.00 92.44 89 VAL A CA 1
ATOM 717 C C . VAL A 1 89 ? 0.901 4.154 -2.326 1.00 92.44 89 VAL A C 1
ATOM 719 O O . VAL A 1 89 ? 1.432 3.574 -1.384 1.00 92.44 89 VAL A O 1
ATOM 722 N N . SER A 1 90 ? 1.526 4.404 -3.472 1.00 89.50 90 SER A N 1
ATOM 723 C CA . SER A 1 90 ? 2.938 4.136 -3.740 1.00 89.50 90 SER A CA 1
ATOM 724 C C . SER A 1 90 ? 3.706 5.450 -3.862 1.00 89.50 90 SER A C 1
ATOM 726 O O . SER A 1 90 ? 3.243 6.393 -4.508 1.00 89.50 90 SER A O 1
ATOM 728 N N . MET A 1 91 ? 4.895 5.508 -3.263 1.00 87.25 91 MET A N 1
ATOM 729 C CA . MET A 1 91 ? 5.818 6.636 -3.385 1.00 87.25 91 MET A CA 1
ATOM 730 C C . MET A 1 91 ? 7.232 6.126 -3.641 1.00 87.25 91 MET A C 1
ATOM 732 O O . MET A 1 91 ? 7.861 5.572 -2.747 1.00 87.25 91 MET A O 1
ATOM 736 N N . SER A 1 92 ? 7.742 6.330 -4.859 1.00 84.25 92 SER A N 1
ATOM 737 C CA . SER A 1 92 ? 9.085 5.895 -5.271 1.00 84.25 92 SER A CA 1
ATOM 738 C C . SER A 1 92 ? 9.384 4.405 -5.025 1.00 84.25 92 SER A C 1
ATOM 740 O O . SER A 1 92 ? 10.533 4.052 -4.783 1.00 84.25 92 SER A O 1
ATOM 742 N N . ALA A 1 93 ? 8.379 3.529 -5.078 1.00 84.44 93 ALA A N 1
ATOM 743 C CA . ALA A 1 93 ? 8.559 2.089 -4.865 1.00 84.44 93 ALA A CA 1
ATOM 744 C C . ALA A 1 93 ? 8.551 1.283 -6.176 1.00 84.44 93 ALA A C 1
ATOM 746 O O . ALA A 1 93 ? 9.107 0.190 -6.244 1.00 84.44 93 ALA A O 1
ATOM 747 N N . ILE A 1 94 ? 7.943 1.824 -7.236 1.00 89.06 94 ILE A N 1
ATOM 748 C CA . ILE A 1 94 ? 7.623 1.090 -8.468 1.00 89.06 94 ILE A CA 1
ATOM 749 C C . ILE A 1 94 ? 8.686 1.320 -9.552 1.00 89.06 94 ILE A C 1
ATOM 751 O O . ILE A 1 94 ? 8.802 0.526 -10.484 1.00 89.06 94 ILE A O 1
ATOM 755 N N . HIS A 1 95 ? 9.495 2.380 -9.463 1.00 83.69 95 HIS A N 1
ATOM 756 C CA . HIS A 1 95 ? 10.420 2.761 -10.536 1.00 83.69 95 HIS A CA 1
ATOM 757 C C . HIS A 1 95 ? 11.450 1.695 -10.904 1.00 83.69 95 HIS A C 1
ATOM 759 O O . HIS A 1 95 ? 11.837 1.639 -12.071 1.00 83.69 95 HIS A O 1
ATOM 765 N N . HIS A 1 96 ? 11.872 0.861 -9.951 1.00 82.69 96 HIS A N 1
ATOM 766 C CA . HIS A 1 96 ? 12.833 -0.216 -10.194 1.00 82.69 96 HIS A CA 1
ATOM 767 C C . HIS A 1 96 ? 12.231 -1.432 -10.900 1.00 82.69 96 HIS A C 1
ATOM 769 O O . HIS A 1 96 ? 12.992 -2.244 -11.418 1.00 82.69 96 HIS A O 1
ATOM 775 N N . LEU A 1 97 ? 10.901 -1.544 -10.941 1.00 86.75 97 LEU A N 1
ATOM 776 C CA . LEU A 1 97 ? 10.231 -2.653 -11.604 1.00 86.75 97 LEU A CA 1
ATOM 777 C C . LEU A 1 97 ? 10.369 -2.548 -13.125 1.00 86.75 97 LEU A C 1
ATOM 779 O O . LEU A 1 97 ? 10.250 -1.459 -13.709 1.00 86.75 97 LEU A O 1
ATOM 783 N N . ASP A 1 98 ? 10.575 -3.682 -13.780 1.00 88.50 98 ASP A N 1
ATOM 784 C CA . ASP A 1 98 ? 10.520 -3.774 -15.233 1.00 88.50 98 ASP A CA 1
ATOM 785 C C . ASP A 1 98 ? 9.070 -3.600 -15.754 1.00 88.50 98 ASP A C 1
ATOM 787 O O . ASP A 1 98 ? 8.115 -3.540 -14.971 1.00 88.50 98 ASP A O 1
ATOM 791 N N . PRO A 1 99 ? 8.852 -3.449 -17.075 1.00 89.69 99 PRO A N 1
ATOM 792 C CA . PRO A 1 99 ? 7.508 -3.261 -17.620 1.00 89.69 99 PRO A CA 1
ATOM 793 C C . PRO A 1 99 ? 6.514 -4.382 -17.280 1.00 89.69 99 PRO A C 1
ATOM 795 O O . PRO A 1 99 ? 5.349 -4.092 -17.016 1.00 89.69 99 PRO A O 1
ATOM 798 N N . HIS A 1 100 ? 6.949 -5.641 -17.270 1.00 93.69 100 HIS A N 1
ATOM 799 C CA . HIS A 1 100 ? 6.092 -6.787 -16.977 1.00 93.69 100 HIS A CA 1
ATOM 800 C C . HIS A 1 100 ? 5.757 -6.864 -15.481 1.00 93.69 100 HIS A C 1
ATOM 802 O O . HIS A 1 100 ? 4.597 -7.069 -15.118 1.00 93.69 100 HIS A O 1
ATOM 808 N N . GLU A 1 101 ? 6.739 -6.620 -14.612 1.00 92.56 101 GLU A N 1
ATOM 809 C CA . GLU A 1 101 ? 6.540 -6.501 -13.165 1.00 92.56 101 GLU A CA 1
ATOM 810 C C . GLU A 1 101 ? 5.566 -5.361 -12.822 1.00 92.56 101 GLU A C 1
ATOM 812 O O . GLU A 1 101 ? 4.655 -5.547 -12.018 1.00 92.56 101 GLU A O 1
ATOM 817 N N . LYS A 1 102 ? 5.687 -4.202 -13.487 1.00 93.19 102 LYS A N 1
ATOM 818 C CA . LYS A 1 102 ? 4.736 -3.085 -13.349 1.00 93.19 102 LYS A CA 1
ATOM 819 C C . LYS A 1 102 ? 3.328 -3.495 -13.752 1.00 93.19 102 LYS A C 1
ATOM 821 O O . LYS A 1 102 ? 2.386 -3.229 -13.011 1.00 93.19 102 LYS A O 1
ATOM 826 N N . THR A 1 103 ? 3.167 -4.135 -14.912 1.00 95.75 103 THR A N 1
ATOM 827 C CA . THR A 1 103 ? 1.854 -4.608 -15.369 1.00 95.75 103 THR A CA 1
ATOM 828 C C . THR A 1 103 ? 1.224 -5.554 -14.355 1.00 95.75 103 THR A C 1
ATOM 830 O O . THR A 1 103 ? 0.061 -5.359 -14.006 1.00 95.75 103 THR A O 1
ATOM 833 N N . ARG A 1 104 ? 1.983 -6.530 -13.840 1.00 96.69 104 ARG A N 1
ATOM 834 C CA . ARG A 1 104 ? 1.492 -7.452 -12.810 1.00 96.69 104 ARG A CA 1
ATOM 835 C C . ARG A 1 104 ? 1.071 -6.709 -11.545 1.00 96.69 104 ARG A C 1
ATOM 837 O O . ARG A 1 104 ? -0.045 -6.914 -11.082 1.00 96.69 104 ARG A O 1
ATOM 844 N N . LEU A 1 105 ? 1.915 -5.808 -11.043 1.00 95.50 105 LEU A N 1
ATOM 845 C CA . LEU A 1 105 ? 1.615 -5.012 -9.855 1.00 95.50 105 LEU A CA 1
ATOM 846 C C . LEU A 1 105 ? 0.323 -4.200 -10.021 1.00 95.50 105 LEU A C 1
ATOM 848 O O . LEU A 1 105 ? -0.506 -4.184 -9.117 1.00 95.50 105 LEU A O 1
ATOM 852 N N . TYR A 1 106 ? 0.137 -3.530 -11.162 1.00 96.06 106 TYR A N 1
ATOM 853 C CA . TYR A 1 106 ? -1.071 -2.739 -11.413 1.00 96.06 106 TYR A CA 1
ATOM 854 C C . TY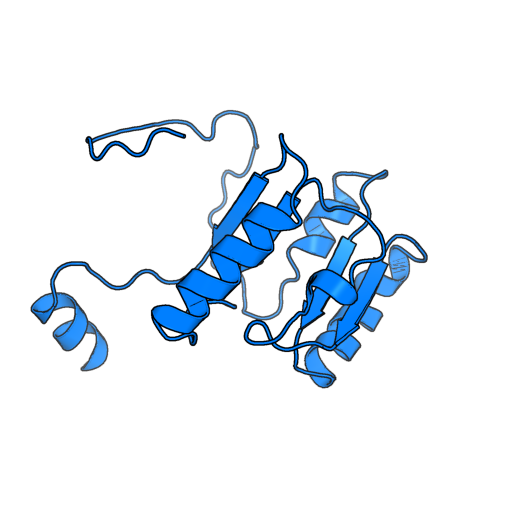R A 1 106 ? -2.330 -3.601 -11.526 1.00 96.06 106 TYR A C 1
ATOM 856 O O . TYR A 1 106 ? -3.383 -3.165 -11.072 1.00 96.06 106 TYR A O 1
ATOM 864 N N . LEU A 1 107 ? -2.234 -4.800 -12.109 1.00 97.25 107 LEU A N 1
ATOM 865 C CA . LEU A 1 107 ? -3.353 -5.745 -12.165 1.00 97.25 107 LEU A CA 1
ATOM 866 C C . LEU A 1 107 ? -3.713 -6.249 -10.770 1.00 97.25 107 LEU A C 1
ATOM 868 O O . LEU A 1 107 ? -4.858 -6.131 -10.362 1.00 97.25 107 LEU A O 1
ATOM 872 N N . GLN A 1 108 ? -2.726 -6.701 -10.001 1.00 96.06 108 GLN A N 1
ATOM 873 C CA . GLN A 1 108 ? -2.947 -7.169 -8.638 1.00 96.06 108 GLN A CA 1
ATOM 874 C C . GLN A 1 108 ? -3.505 -6.062 -7.733 1.00 96.06 108 GLN A C 1
ATOM 876 O O . GLN A 1 108 ? -4.414 -6.303 -6.942 1.00 96.06 108 GLN A O 1
ATOM 881 N N . ALA A 1 109 ? -2.999 -4.833 -7.876 1.00 95.69 109 ALA A N 1
ATOM 882 C CA . ALA A 1 109 ? -3.538 -3.671 -7.185 1.00 95.69 109 ALA A CA 1
ATOM 883 C C . ALA A 1 109 ? -4.976 -3.369 -7.614 1.00 95.69 109 ALA A C 1
ATOM 885 O O . ALA A 1 109 ? -5.780 -3.021 -6.766 1.00 95.69 109 ALA A O 1
ATOM 886 N N . PHE A 1 110 ? -5.310 -3.497 -8.900 1.00 96.38 110 PHE A N 1
ATOM 887 C CA . PHE A 1 110 ? -6.677 -3.325 -9.391 1.00 96.38 110 PHE A CA 1
ATOM 888 C C . PHE A 1 110 ? -7.624 -4.398 -8.838 1.00 96.38 110 PHE A C 1
ATOM 890 O O . PHE A 1 110 ? -8.723 -4.062 -8.412 1.00 96.38 110 PHE A O 1
ATOM 897 N N . ASP A 1 111 ? -7.186 -5.655 -8.801 1.00 95.88 111 ASP A N 1
ATOM 898 C CA . ASP A 1 111 ? -8.003 -6.792 -8.374 1.00 95.88 111 ASP A CA 1
ATOM 899 C C . ASP A 1 111 ? -8.284 -6.785 -6.863 1.00 95.88 111 ASP A C 1
ATOM 901 O O . ASP A 1 111 ? -9.358 -7.204 -6.432 1.00 95.88 111 ASP A O 1
ATOM 905 N N . CYS A 1 112 ? -7.336 -6.314 -6.043 1.00 94.69 112 CYS A N 1
ATOM 906 C CA . CYS A 1 112 ? -7.515 -6.268 -4.591 1.00 94.69 112 CYS A CA 1
ATOM 907 C C . CYS A 1 112 ? -8.170 -4.975 -4.092 1.00 94.69 112 CYS A C 1
ATOM 909 O O . CYS A 1 112 ? -8.639 -4.936 -2.956 1.00 94.69 112 CYS A O 1
ATOM 911 N N . LEU A 1 113 ? -8.210 -3.917 -4.901 1.00 95.19 113 LEU A N 1
ATOM 912 C CA . LEU A 1 113 ? -8.823 -2.649 -4.524 1.00 95.19 113 LEU A CA 1
ATOM 913 C C . LEU A 1 113 ? -10.352 -2.773 -4.473 1.00 95.19 113 LEU A C 1
ATOM 915 O O . LEU A 1 113 ? -10.964 -3.515 -5.236 1.00 95.19 113 LEU A O 1
ATOM 919 N N . ASP A 1 114 ? -10.973 -2.028 -3.563 1.00 93.19 114 ASP A N 1
ATOM 920 C CA . ASP A 1 114 ? -12.419 -1.786 -3.588 1.00 93.19 114 ASP A CA 1
ATOM 921 C C . ASP A 1 114 ? -12.844 -1.241 -4.973 1.00 93.19 114 ASP A C 1
ATOM 923 O O . ASP A 1 114 ? -12.089 -0.498 -5.607 1.00 93.19 114 ASP A O 1
ATOM 927 N N . GLU A 1 115 ? -14.058 -1.561 -5.436 1.00 93.25 115 GLU A N 1
ATOM 928 C CA . GLU A 1 115 ? -14.614 -1.113 -6.723 1.00 93.25 115 GLU A CA 1
ATOM 929 C C . GLU A 1 115 ? -14.547 0.412 -6.912 1.00 93.25 115 GLU A C 1
ATOM 931 O O . GLU A 1 115 ? -14.393 0.898 -8.036 1.00 93.25 115 GLU A O 1
ATOM 936 N N . GLN A 1 116 ? -14.662 1.173 -5.818 1.00 94.38 116 GLN A N 1
ATOM 937 C CA . GLN A 1 116 ? -14.572 2.641 -5.815 1.00 94.38 116 GLN A CA 1
ATOM 938 C C . GLN A 1 116 ? -13.227 3.162 -5.299 1.00 94.38 116 GLN A C 1
ATOM 940 O O . GLN A 1 116 ? -13.075 4.358 -5.031 1.00 94.38 116 GLN A O 1
ATOM 945 N N . GLY A 1 117 ? -12.254 2.276 -5.108 1.00 91.38 117 GLY A N 1
ATOM 946 C CA . GLY A 1 117 ? -10.988 2.638 -4.511 1.00 91.38 117 GLY A CA 1
ATOM 947 C C . GLY A 1 117 ? -10.069 3.413 -5.450 1.00 91.38 117 GLY A C 1
ATOM 948 O O . GLY A 1 117 ? -10.240 3.468 -6.669 1.00 91.38 117 GLY A O 1
ATOM 949 N N . LEU A 1 118 ? -9.050 4.027 -4.850 1.00 94.81 118 LEU A N 1
ATOM 950 C CA . LEU A 1 118 ? -8.085 4.865 -5.555 1.00 94.81 118 LEU A CA 1
ATOM 951 C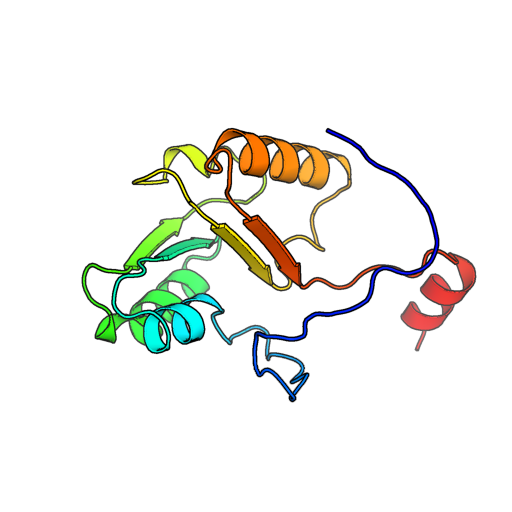 C . LEU A 1 118 ? -6.675 4.280 -5.498 1.00 94.81 118 LEU A C 1
ATOM 953 O O . LEU A 1 118 ? -6.157 3.989 -4.422 1.00 94.81 118 LEU A O 1
ATOM 957 N N . PHE A 1 119 ? -6.007 4.216 -6.646 1.00 94.06 119 PHE A N 1
ATOM 958 C CA . PHE A 1 119 ? -4.573 3.958 -6.715 1.00 94.06 119 PHE A CA 1
ATOM 959 C C . PHE A 1 119 ? -3.813 5.266 -6.979 1.00 94.06 119 PHE A C 1
ATOM 961 O O . PHE A 1 119 ? -4.019 5.917 -8.003 1.00 94.06 119 PHE A O 1
ATOM 968 N N . VAL A 1 120 ? -2.916 5.649 -6.069 1.00 91.88 120 VAL A N 1
ATOM 969 C CA . VAL A 1 120 ? -2.063 6.840 -6.187 1.00 91.88 120 VAL A CA 1
ATOM 970 C C . VAL A 1 120 ? -0.607 6.405 -6.267 1.00 91.88 120 VAL A C 1
ATOM 972 O O . VAL A 1 120 ? -0.105 5.747 -5.362 1.00 91.88 120 VAL A O 1
ATOM 975 N N . ASN A 1 121 ? 0.099 6.818 -7.319 1.00 89.88 121 ASN A N 1
ATOM 976 C CA . ASN A 1 121 ? 1.532 6.572 -7.458 1.00 89.88 121 ASN A CA 1
ATOM 977 C C . ASN A 1 121 ? 2.292 7.872 -7.683 1.00 89.88 121 ASN A C 1
ATOM 979 O O . ASN A 1 121 ? 2.143 8.507 -8.725 1.00 89.88 121 ASN A O 1
ATOM 983 N N . GLY A 1 122 ? 3.118 8.245 -6.710 1.00 87.75 122 GLY A N 1
ATOM 984 C CA . GLY A 1 122 ? 4.104 9.306 -6.859 1.00 87.75 122 GLY A CA 1
ATOM 985 C C . GLY A 1 122 ? 5.472 8.703 -7.136 1.00 87.75 122 GLY A C 1
ATOM 986 O O . GLY A 1 122 ? 6.191 8.326 -6.213 1.00 87.75 122 GLY A O 1
ATOM 987 N N . ASP A 1 123 ? 5.848 8.610 -8.407 1.00 82.62 123 ASP A N 1
ATOM 988 C CA . ASP A 1 123 ? 7.147 8.069 -8.804 1.00 82.62 123 ASP A CA 1
ATOM 989 C C . ASP A 1 123 ? 7.825 8.931 -9.871 1.00 82.62 123 ASP A C 1
ATOM 991 O O . ASP A 1 123 ? 7.206 9.802 -10.489 1.00 82.62 123 ASP A O 1
ATOM 995 N N . LYS A 1 124 ? 9.117 8.683 -10.089 1.00 77.75 124 LYS A N 1
ATOM 996 C CA . LYS A 1 124 ? 9.865 9.290 -11.184 1.00 77.75 124 LYS A CA 1
ATOM 997 C C . LYS A 1 124 ? 9.372 8.710 -12.501 1.00 77.75 124 LYS A C 1
ATOM 999 O O . LYS A 1 124 ? 9.436 7.503 -12.730 1.00 77.75 124 LYS A O 1
ATOM 1004 N N . VAL A 1 125 ? 8.929 9.591 -13.386 1.00 73.69 125 VAL A N 1
ATOM 1005 C CA . VAL A 1 125 ? 8.565 9.231 -14.754 1.00 73.69 125 VAL A CA 1
ATOM 1006 C C . VAL A 1 125 ? 9.737 9.581 -15.660 1.00 73.69 125 VAL A C 1
ATOM 1008 O O . VAL A 1 125 ? 10.297 10.674 -15.573 1.00 73.69 125 VAL A O 1
ATOM 1011 N N . ARG A 1 126 ? 10.136 8.623 -16.501 1.00 71.31 126 ARG A N 1
ATOM 1012 C CA . ARG A 1 126 ? 11.124 8.853 -17.555 1.00 71.31 126 ARG A CA 1
ATOM 1013 C C . ARG A 1 126 ? 10.565 9.863 -18.548 1.00 71.31 126 ARG A C 1
ATOM 1015 O O . ARG A 1 126 ? 9.385 9.780 -18.882 1.00 71.31 126 ARG A O 1
ATOM 1022 N N . ASP A 1 127 ? 11.409 10.743 -19.076 1.00 74.69 127 ASP A N 1
ATOM 1023 C CA . ASP A 1 127 ? 11.003 11.530 -20.236 1.00 74.69 127 ASP A CA 1
ATOM 1024 C C . ASP A 1 127 ? 10.623 10.584 -21.396 1.00 74.69 127 ASP A C 1
ATOM 1026 O O . ASP A 1 127 ? 11.244 9.532 -21.619 1.00 74.69 127 ASP A O 1
ATOM 1030 N N . SER A 1 128 ? 9.547 10.941 -22.095 1.00 77.12 128 SER A N 1
ATOM 1031 C CA . SER A 1 128 ? 9.118 10.256 -23.314 1.00 77.12 128 SER A CA 1
ATOM 1032 C C . SER A 1 128 ? 10.138 10.420 -24.443 1.00 77.12 128 SER A C 1
ATOM 1034 O O . SER A 1 128 ? 10.247 9.546 -25.301 1.00 77.12 128 SER A O 1
ATOM 1036 N N . ASP A 1 129 ? 10.905 11.509 -24.414 1.00 84.75 129 ASP A N 1
ATOM 1037 C CA . ASP A 1 129 ? 12.016 11.769 -25.317 1.00 84.75 129 ASP A CA 1
ATOM 1038 C C . ASP A 1 129 ? 13.268 11.017 -24.836 1.00 84.75 129 ASP A C 1
ATOM 1040 O O . ASP A 1 129 ? 13.830 11.292 -23.771 1.00 84.75 129 ASP A O 1
ATOM 1044 N N . THR A 1 130 ? 13.686 10.022 -25.622 1.00 81.62 130 THR A N 1
ATOM 1045 C CA . THR A 1 130 ? 14.795 9.135 -25.248 1.00 81.62 130 THR A CA 1
ATOM 1046 C C . THR A 1 130 ? 16.122 9.890 -25.194 1.00 81.62 130 THR A C 1
ATOM 1048 O O . THR A 1 130 ? 16.904 9.654 -24.275 1.00 81.62 130 THR A O 1
ATOM 1051 N N . ASP A 1 131 ? 16.356 10.840 -26.099 1.00 84.81 131 ASP A N 1
ATOM 1052 C CA . ASP A 1 131 ? 17.629 11.562 -26.178 1.00 84.81 131 ASP A CA 1
ATOM 1053 C C . ASP A 1 131 ? 17.787 12.534 -25.006 1.00 84.81 131 ASP A C 1
ATOM 1055 O O . ASP A 1 131 ? 18.856 12.626 -24.390 1.00 84.81 131 ASP A O 1
ATOM 1059 N N . LYS A 1 132 ? 16.694 13.201 -24.615 1.00 79.50 132 LYS A N 1
ATOM 1060 C CA . LYS A 1 132 ? 16.673 14.026 -23.398 1.00 79.50 132 LYS A CA 1
ATOM 1061 C C . LYS A 1 132 ? 16.910 13.199 -22.145 1.00 79.50 132 LYS A C 1
ATOM 1063 O O . LYS A 1 132 ? 17.674 13.620 -21.277 1.00 79.50 132 LYS A O 1
ATOM 1068 N N . TYR A 1 133 ? 16.292 12.021 -22.053 1.00 74.12 133 TYR A N 1
ATOM 1069 C CA . TYR A 1 133 ? 16.498 11.136 -20.912 1.00 74.12 133 TYR A CA 1
ATOM 1070 C C . TYR A 1 133 ? 17.954 10.662 -20.805 1.00 74.12 133 TYR A C 1
ATOM 1072 O O . TYR A 1 133 ? 18.528 10.707 -19.718 1.00 74.12 133 TYR A O 1
ATOM 1080 N N . LEU A 1 134 ? 18.573 10.262 -21.920 1.00 78.06 134 LEU A N 1
ATOM 1081 C CA . LEU A 1 134 ? 19.978 9.846 -21.940 1.00 78.06 134 LEU A CA 1
ATOM 1082 C C . LEU A 1 134 ? 20.925 10.997 -21.569 1.00 78.06 134 LEU A C 1
ATOM 1084 O O . LEU A 1 134 ? 21.870 10.780 -20.817 1.00 78.06 134 LEU A O 1
ATOM 1088 N N . THR A 1 135 ? 20.634 12.220 -22.018 1.00 82.50 135 THR A N 1
ATOM 1089 C CA . THR A 1 135 ? 21.410 13.422 -21.660 1.00 82.50 135 THR A CA 1
ATOM 1090 C C . THR A 1 135 ? 21.309 13.746 -20.165 1.00 82.50 135 THR A C 1
ATOM 1092 O O . THR A 1 135 ? 22.301 14.112 -19.541 1.00 82.50 135 THR A O 1
ATOM 1095 N N . TYR A 1 136 ? 20.125 13.586 -19.561 1.00 74.56 136 TYR A N 1
ATOM 1096 C CA . TYR A 1 136 ? 19.933 13.761 -18.117 1.00 74.56 136 TYR A CA 1
ATOM 1097 C C . TYR A 1 136 ? 20.760 12.770 -17.286 1.00 74.56 136 TYR A C 1
ATOM 1099 O O . TYR A 1 136 ? 21.252 13.143 -16.231 1.00 74.56 136 TYR A O 1
ATOM 1107 N N . LEU A 1 137 ? 20.936 11.528 -17.751 1.00 72.44 137 LEU A N 1
ATOM 1108 C CA . LEU A 1 137 ? 21.711 10.512 -17.028 1.00 72.44 137 LEU A CA 1
ATOM 1109 C C . LEU A 1 137 ? 23.233 10.727 -17.071 1.00 72.44 137 LEU A C 1
ATOM 1111 O O . LEU A 1 137 ? 23.946 10.100 -16.291 1.00 72.44 137 LEU A O 1
ATOM 1115 N N . GLN A 1 138 ? 23.734 11.547 -17.998 1.00 76.00 138 GLN A N 1
ATOM 1116 C CA . GLN A 1 138 ? 25.168 11.807 -18.177 1.00 76.00 138 GLN A CA 1
ATOM 1117 C C . GLN A 1 138 ? 25.686 13.001 -17.354 1.00 76.00 138 GLN A C 1
ATOM 1119 O O . GLN A 1 138 ? 26.899 13.205 -17.307 1.00 76.00 138 GLN A O 1
ATOM 1124 N N . ASN A 1 139 ? 24.791 13.765 -16.718 1.00 53.97 139 ASN A N 1
ATOM 1125 C CA . ASN A 1 139 ? 25.094 14.928 -15.872 1.00 53.97 139 ASN A CA 1
ATOM 1126 C C . ASN A 1 139 ? 24.778 14.641 -14.399 1.00 53.97 139 ASN A C 1
ATOM 1128 O O . ASN A 1 139 ? 25.429 15.271 -13.537 1.00 53.97 139 ASN A O 1
#

Foldseek 3Di:
DDDDDDDDDDDPPPPPCPDPDPDDPLDDVQVVVCVVPVPAADEAEEQDPVSQVSVCVVCVVNPPSYHYFHDQLQDLSLVVDPAQALEAEEEARCVPDDPVSNVVSVVSNVVRHDPNHYYHYHHDDQPPDPVVSVVVVVD

Secondary structure (DSSP, 8-state):
------S------SS---------TT--HHHHHHHH-TT--EEEEES-HHHHHHHHHHHGGGGGGEEEEE--TTS-GGGG-SS--SEEEEESSSTTS-HHHHHHHHHHHHHHS-TT-EEEEE-PPPPSSHHHHHHHHT-